Protein AF-A0A6I2LA20-F1 (afdb_monomer_lite)

pLDDT: mean 74.43, std 20.96, range [36.31, 93.88]

InterPro domains:
  IPR010260 DNA-binding transcriptional activator AlpA [PF05930] (1-48)
  IPR052931 Prophage regulatory DNA-binding activator [PTHR36154] (1-55)

Secondary structure (DSSP, 8-state):
-BHHHHHHHTT--HHHHHHHHHTT-SPPPEEEETTEEE--HHHHHHHHHHHHHHT--SS---S-----------------PPP-----

Foldseek 3Di:
DFPVVLCVVVVDDPVRVVVCVVVVLADHWDDPDPPTTDDDPVRSVVSVVVVVVVVPPPPCPDDDPPDDDDDDDDDDDDDDDDDDDDDD

Radius of gyration: 20.41 Å; chains: 1; bounding box: 50×46×44 Å

Structure (mmCIF, N/CA/C/O backbone):
data_AF-A0A6I2LA20-F1
#
_entry.id   AF-A0A6I2LA20-F1
#
loop_
_atom_site.group_PDB
_atom_site.id
_atom_site.type_symbol
_atom_site.label_atom_id
_atom_site.label_alt_id
_atom_site.label_comp_id
_atom_site.label_asym_id
_atom_site.label_entity_id
_atom_site.label_seq_id
_atom_site.pdbx_PDB_ins_code
_atom_site.Cartn_x
_atom_site.Cartn_y
_atom_site.Cartn_z
_atom_site.occupancy
_atom_site.B_iso_or_equiv
_atom_site.auth_seq_id
_atom_site.auth_comp_id
_atom_site.auth_asym_id
_atom_site.auth_atom_id
_atom_site.pdbx_PDB_model_num
ATOM 1 N N . MET A 1 1 ? -5.888 -2.166 -10.869 1.00 87.12 1 MET A N 1
ATOM 2 C CA . MET A 1 1 ? -5.857 -0.793 -10.319 1.00 87.12 1 MET A CA 1
ATOM 3 C C . MET A 1 1 ? -4.495 -0.134 -10.510 1.00 87.12 1 MET A C 1
ATOM 5 O O . MET A 1 1 ? -3.468 -0.783 -10.339 1.00 87.12 1 MET A O 1
ATOM 9 N N . ARG A 1 2 ? -4.465 1.151 -10.872 1.00 90.81 2 ARG A N 1
ATOM 10 C CA . ARG A 1 2 ? -3.267 1.999 -10.977 1.00 90.81 2 ARG A CA 1
ATOM 11 C C . ARG A 1 2 ? -2.986 2.713 -9.655 1.00 90.81 2 ARG A C 1
ATOM 13 O O . ARG A 1 2 ? -3.865 2.879 -8.819 1.00 90.81 2 ARG A O 1
ATOM 20 N N . LEU A 1 3 ? -1.768 3.238 -9.518 1.00 90.06 3 LEU A N 1
ATOM 21 C CA . LEU A 1 3 ? -1.326 3.965 -8.322 1.00 90.06 3 LEU A CA 1
ATOM 22 C C . LEU A 1 3 ? -2.287 5.086 -7.892 1.00 90.06 3 LEU A C 1
ATOM 24 O O . LEU A 1 3 ? -2.575 5.211 -6.711 1.00 90.06 3 LEU A O 1
ATOM 28 N N . ARG A 1 4 ? -2.805 5.892 -8.830 1.00 90.38 4 ARG A N 1
ATOM 29 C CA . ARG A 1 4 ? -3.740 6.982 -8.494 1.00 90.38 4 ARG A CA 1
ATOM 30 C C . ARG A 1 4 ? -5.028 6.459 -7.854 1.00 90.38 4 ARG A C 1
ATOM 32 O O . ARG A 1 4 ? -5.469 7.032 -6.869 1.00 90.38 4 ARG A O 1
ATOM 39 N N . GLU A 1 5 ? -5.580 5.369 -8.378 1.00 92.31 5 GLU A N 1
ATOM 40 C CA . GLU A 1 5 ? -6.817 4.763 -7.872 1.00 92.31 5 GLU A CA 1
ATOM 41 C C . GLU A 1 5 ? -6.615 4.211 -6.461 1.00 92.31 5 GLU A C 1
ATOM 43 O O . GLU A 1 5 ? -7.425 4.474 -5.582 1.00 92.31 5 GLU A O 1
ATOM 48 N N . VAL A 1 6 ? -5.488 3.534 -6.215 1.00 91.19 6 VAL A N 1
ATOM 49 C CA . VAL A 1 6 ? -5.139 3.015 -4.882 1.00 91.19 6 VAL A CA 1
ATOM 50 C C . VAL A 1 6 ? -4.981 4.148 -3.862 1.00 91.19 6 VAL A C 1
ATOM 52 O O . VAL A 1 6 ? -5.485 4.052 -2.747 1.00 91.19 6 VAL A O 1
ATOM 55 N N . LEU A 1 7 ? -4.330 5.255 -4.239 1.00 91.75 7 LEU A N 1
ATOM 56 C CA . LEU A 1 7 ? -4.163 6.410 -3.348 1.00 91.75 7 LEU A CA 1
ATOM 57 C C . LEU A 1 7 ? -5.495 7.080 -3.003 1.00 91.75 7 LEU A C 1
ATOM 59 O O . LEU A 1 7 ? -5.664 7.522 -1.871 1.00 91.75 7 LEU A O 1
ATOM 63 N N . GLN A 1 8 ? -6.421 7.164 -3.964 1.00 91.56 8 GLN A N 1
ATOM 64 C CA . GLN A 1 8 ? -7.762 7.697 -3.720 1.00 91.56 8 GLN A CA 1
ATOM 65 C C . GLN A 1 8 ? -8.590 6.750 -2.848 1.00 91.56 8 GLN A C 1
ATOM 67 O O . GLN A 1 8 ? -9.180 7.195 -1.869 1.00 91.56 8 GLN A O 1
ATOM 72 N N . LEU A 1 9 ? -8.573 5.449 -3.152 1.00 89.94 9 LEU A N 1
ATOM 73 C CA . LEU A 1 9 ? -9.343 4.443 -2.423 1.00 89.94 9 LEU A CA 1
ATOM 74 C C . LEU A 1 9 ? -8.903 4.340 -0.957 1.00 89.94 9 LEU A C 1
ATOM 76 O O . LEU A 1 9 ? -9.733 4.373 -0.055 1.00 89.94 9 LEU A O 1
ATOM 80 N N . CYS A 1 10 ? -7.596 4.261 -0.708 1.00 86.75 10 CYS A N 1
ATOM 81 C CA . CYS A 1 10 ? -7.055 4.138 0.646 1.00 86.75 10 CYS A CA 1
ATOM 82 C C . CYS A 1 10 ? -6.854 5.495 1.344 1.00 86.75 10 CYS A C 1
ATOM 84 O O . CYS A 1 10 ? -6.418 5.520 2.492 1.00 86.75 10 CYS A O 1
ATOM 86 N N . SER A 1 11 ? -7.116 6.622 0.663 1.00 89.44 11 SER A N 1
ATOM 87 C CA . SER A 1 11 ? -6.786 7.979 1.136 1.00 89.44 11 SER A CA 1
ATOM 88 C C . SER A 1 11 ? -5.354 8.090 1.685 1.00 89.44 11 SER A C 1
ATOM 90 O O . SER A 1 11 ? -5.091 8.702 2.721 1.00 89.44 11 SER A O 1
ATOM 92 N N . PHE A 1 12 ? -4.403 7.466 0.989 1.00 88.81 12 PHE A N 1
ATOM 93 C CA . PHE A 1 12 ? -2.998 7.433 1.382 1.00 88.81 12 PHE A CA 1
ATOM 94 C C . PHE A 1 12 ? -2.168 8.452 0.616 1.00 88.81 12 PHE A C 1
ATOM 96 O O . PHE A 1 12 ? -2.386 8.727 -0.564 1.00 88.81 12 PHE A O 1
ATOM 103 N N . SER A 1 13 ? -1.130 8.960 1.282 1.00 92.38 13 SER A N 1
ATOM 104 C CA . SER A 1 13 ? -0.034 9.616 0.579 1.00 92.38 13 SER A CA 1
ATOM 105 C C . SER A 1 13 ? 0.811 8.570 -0.161 1.00 92.38 13 SER A C 1
ATOM 107 O O . SER A 1 13 ? 0.899 7.410 0.250 1.00 92.38 13 SER A O 1
ATOM 109 N N . ARG A 1 14 ? 1.501 8.986 -1.230 1.00 90.44 14 ARG A N 1
ATOM 110 C CA . ARG A 1 14 ? 2.441 8.114 -1.962 1.00 90.44 14 ARG A CA 1
ATOM 111 C C . ARG A 1 14 ? 3.504 7.518 -1.040 1.00 90.44 14 ARG A C 1
ATOM 113 O O . ARG A 1 14 ? 3.816 6.338 -1.155 1.00 90.44 14 ARG A O 1
ATOM 120 N N . ALA A 1 15 ? 4.040 8.329 -0.129 1.00 92.19 15 ALA A N 1
ATOM 121 C CA . ALA A 1 15 ? 5.058 7.898 0.822 1.00 92.19 15 ALA A CA 1
ATOM 122 C C . ALA A 1 15 ? 4.518 6.826 1.777 1.00 92.19 15 ALA A C 1
ATOM 124 O O . ALA A 1 15 ? 5.191 5.825 2.012 1.00 92.19 15 ALA A O 1
ATOM 125 N N . THR A 1 16 ? 3.285 7.001 2.266 1.00 92.88 16 THR A N 1
ATOM 126 C CA . THR A 1 16 ? 2.613 6.012 3.117 1.00 92.88 16 THR A CA 1
ATOM 127 C C . THR A 1 16 ? 2.465 4.687 2.383 1.00 92.88 16 THR A C 1
ATOM 129 O O . THR A 1 16 ? 2.882 3.666 2.912 1.00 92.88 16 THR A O 1
ATOM 132 N N . LEU A 1 17 ? 1.961 4.702 1.146 1.00 91.06 17 LEU A N 1
ATOM 133 C CA . LEU A 1 17 ? 1.779 3.480 0.365 1.00 91.06 17 LEU A CA 1
ATOM 134 C C . LEU A 1 17 ? 3.097 2.710 0.193 1.00 91.06 17 LEU A C 1
ATOM 136 O O . LEU A 1 17 ? 3.155 1.518 0.473 1.00 91.06 17 LEU A O 1
ATOM 140 N N . TYR A 1 18 ? 4.174 3.386 -0.219 1.00 91.19 18 TYR A N 1
ATOM 141 C CA . TYR A 1 18 ? 5.474 2.726 -0.376 1.00 91.19 18 TYR A CA 1
ATOM 142 C C . TYR A 1 18 ? 6.058 2.230 0.949 1.00 91.19 18 TYR A C 1
ATOM 144 O O . TYR A 1 18 ? 6.730 1.199 0.961 1.00 91.19 18 TYR A O 1
ATOM 152 N N . ARG A 1 19 ? 5.792 2.921 2.064 1.00 92.50 19 ARG A N 1
ATOM 153 C CA . ARG A 1 19 ? 6.174 2.446 3.397 1.00 92.50 19 ARG A CA 1
ATOM 154 C C . ARG A 1 19 ? 5.431 1.163 3.757 1.00 92.50 19 ARG A C 1
ATOM 156 O O . ARG A 1 19 ? 6.085 0.213 4.157 1.00 92.50 19 ARG A O 1
ATOM 163 N N . GLU A 1 20 ? 4.114 1.110 3.572 1.00 89.94 20 GLU A N 1
ATOM 164 C CA . GLU A 1 20 ? 3.322 -0.102 3.834 1.00 89.94 20 GLU A CA 1
ATOM 165 C C . GLU A 1 20 ? 3.760 -1.272 2.932 1.00 89.94 20 GLU A C 1
ATOM 167 O O . GLU A 1 20 ? 3.889 -2.403 3.392 1.00 89.94 20 GLU A O 1
ATOM 172 N N . ILE A 1 21 ? 4.102 -1.002 1.665 1.00 91.00 21 ILE A N 1
ATOM 173 C CA . ILE A 1 21 ? 4.677 -2.017 0.763 1.00 91.00 21 ILE A CA 1
ATOM 174 C C . ILE A 1 21 ? 6.019 -2.530 1.302 1.00 91.00 21 ILE A C 1
ATOM 176 O O . ILE A 1 21 ? 6.255 -3.735 1.311 1.00 91.00 21 ILE A O 1
ATOM 180 N N . LYS A 1 22 ? 6.897 -1.638 1.783 1.00 91.44 22 LYS A N 1
ATOM 181 C CA . LYS A 1 22 ? 8.186 -2.019 2.387 1.00 91.44 22 LYS A CA 1
ATOM 182 C C . LYS A 1 22 ? 8.010 -2.805 3.691 1.00 91.44 22 LYS A C 1
ATOM 184 O O . LYS A 1 22 ? 8.842 -3.646 4.005 1.00 91.44 22 LYS A O 1
ATOM 189 N N . LEU A 1 23 ? 6.948 -2.525 4.442 1.00 92.12 23 LEU A N 1
ATOM 190 C CA . LEU A 1 23 ? 6.589 -3.246 5.664 1.00 92.12 23 LEU A CA 1
ATOM 191 C C . LEU A 1 23 ? 5.871 -4.574 5.383 1.00 92.12 23 LEU A C 1
ATOM 193 O O . LEU A 1 23 ? 5.509 -5.264 6.330 1.00 92.12 23 LEU A O 1
ATOM 197 N N . HIS A 1 24 ? 5.661 -4.934 4.112 1.00 90.94 24 HIS A N 1
ATOM 198 C CA . HIS A 1 24 ? 4.891 -6.109 3.697 1.00 90.94 24 HIS A CA 1
ATOM 199 C C . HIS A 1 24 ? 3.464 -6.138 4.268 1.00 90.94 24 HIS A C 1
ATOM 201 O O . HIS A 1 24 ? 2.839 -7.191 4.348 1.00 90.94 24 HIS A O 1
ATOM 207 N N . THR A 1 25 ? 2.932 -4.973 4.646 1.00 89.25 25 THR A N 1
ATOM 208 C CA . THR A 1 25 ? 1.573 -4.833 5.172 1.00 89.25 25 THR A CA 1
ATOM 209 C C . THR A 1 25 ? 0.562 -4.556 4.076 1.00 89.25 25 THR A C 1
ATOM 211 O O . THR A 1 25 ? -0.622 -4.702 4.342 1.00 89.25 25 THR A O 1
ATOM 214 N N . PHE A 1 26 ? 0.990 -4.161 2.872 1.00 91.31 26 PHE A N 1
ATOM 215 C CA . PHE A 1 26 ? 0.135 -3.876 1.715 1.00 91.31 26 PHE A CA 1
ATOM 216 C C . PHE A 1 26 ? 0.436 -4.838 0.549 1.00 91.31 26 PHE A C 1
ATOM 218 O O . PHE A 1 26 ? 1.595 -5.241 0.401 1.00 91.31 26 PHE A O 1
ATOM 225 N N . PRO A 1 27 ? -0.550 -5.173 -0.310 1.00 91.62 27 PRO A N 1
ATOM 226 C CA . PRO A 1 27 ? -0.338 -6.033 -1.471 1.00 91.62 27 PRO A CA 1
ATOM 227 C C . PRO A 1 27 ? 0.820 -5.587 -2.371 1.00 91.62 27 PRO A C 1
ATOM 229 O O . PRO A 1 27 ? 1.024 -4.396 -2.643 1.00 91.62 27 PRO A O 1
ATOM 232 N N . ALA A 1 28 ? 1.583 -6.562 -2.863 1.00 90.88 28 ALA A N 1
ATOM 233 C CA . ALA A 1 28 ? 2.735 -6.293 -3.707 1.00 90.88 28 ALA A CA 1
ATOM 234 C C . ALA A 1 28 ? 2.306 -5.681 -5.059 1.00 90.88 28 ALA A C 1
ATOM 236 O O . ALA A 1 28 ? 1.330 -6.125 -5.665 1.00 90.88 28 ALA A O 1
ATOM 237 N N . P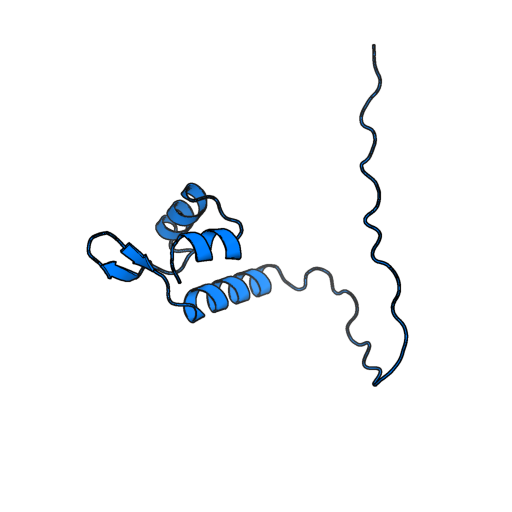RO A 1 29 ? 3.029 -4.668 -5.568 1.00 92.19 29 PRO A N 1
ATOM 238 C CA . PRO A 1 29 ? 2.757 -4.117 -6.887 1.00 92.19 29 PRO A CA 1
ATOM 239 C C . PRO A 1 29 ? 3.135 -5.108 -7.994 1.00 92.19 29 PRO A C 1
ATOM 241 O O . PRO A 1 29 ? 4.265 -5.593 -8.058 1.00 92.19 29 PRO A O 1
ATOM 244 N N . VAL A 1 30 ? 2.225 -5.316 -8.939 1.00 91.94 30 VAL A N 1
ATOM 245 C CA . VAL A 1 30 ? 2.457 -6.067 -10.174 1.00 91.94 30 VAL A CA 1
ATOM 246 C C . VAL A 1 30 ? 2.978 -5.119 -11.252 1.00 91.94 30 VAL A C 1
ATOM 248 O O . VAL A 1 30 ? 2.393 -4.066 -11.531 1.00 91.94 30 VAL A O 1
ATOM 251 N N . LYS A 1 31 ? 4.099 -5.478 -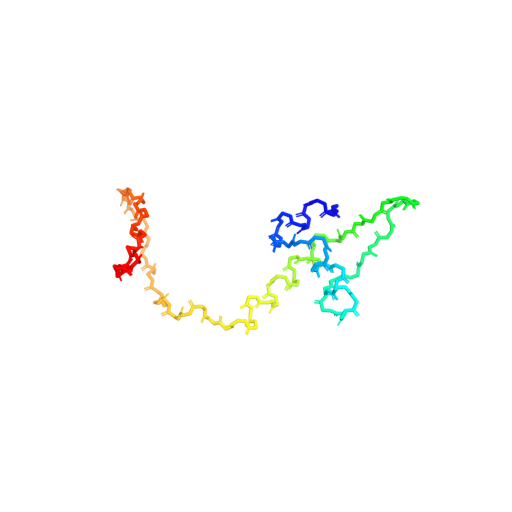11.884 1.00 90.94 31 LYS A N 1
ATOM 252 C CA . LYS A 1 31 ? 4.631 -4.733 -13.033 1.00 90.94 31 LYS A CA 1
ATOM 253 C C . LYS A 1 31 ? 3.750 -5.002 -14.251 1.00 90.94 31 LYS A C 1
ATOM 255 O O . LYS A 1 31 ? 3.714 -6.118 -14.749 1.00 90.94 31 LYS A O 1
ATOM 260 N N . LEU A 1 32 ? 3.068 -3.966 -14.735 1.00 89.94 32 LEU A N 1
ATOM 261 C CA . LEU A 1 32 ? 2.249 -4.034 -15.952 1.00 89.94 32 LEU A CA 1
ATOM 262 C C . LEU A 1 32 ? 3.040 -3.593 -17.191 1.00 89.94 32 LEU A C 1
ATOM 264 O O . LEU A 1 32 ? 2.738 -3.994 -18.307 1.00 89.94 32 LEU A O 1
ATOM 268 N N . SER A 1 33 ? 4.037 -2.724 -17.005 1.00 90.81 33 SER A N 1
ATOM 269 C CA . SER A 1 33 ? 4.919 -2.225 -18.063 1.00 90.81 33 SER A CA 1
ATOM 270 C C . SER A 1 33 ? 6.232 -1.720 -17.456 1.00 90.81 33 SER A C 1
ATOM 272 O O . SER A 1 33 ? 6.338 -1.559 -16.240 1.00 90.81 33 SER A O 1
ATOM 274 N N . ALA A 1 34 ? 7.211 -1.383 -18.299 1.00 87.50 34 ALA A N 1
ATOM 275 C CA . ALA A 1 34 ? 8.514 -0.849 -17.898 1.00 87.50 34 ALA A CA 1
ATOM 276 C C . ALA A 1 34 ? 8.427 0.378 -16.968 1.00 87.50 34 ALA A C 1
ATOM 278 O O . ALA A 1 34 ? 9.306 0.585 -16.137 1.00 87.50 34 ALA A O 1
ATOM 279 N N . ARG A 1 35 ? 7.366 1.190 -17.087 1.00 87.31 35 ARG A N 1
ATOM 280 C CA . ARG A 1 35 ? 7.157 2.405 -16.273 1.00 87.31 35 ARG A CA 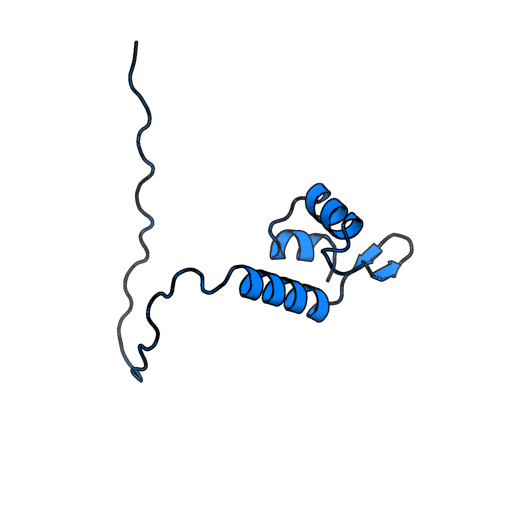1
ATOM 281 C C . ARG A 1 35 ? 5.900 2.371 -15.404 1.00 87.31 35 ARG A C 1
ATOM 283 O O . ARG A 1 35 ? 5.600 3.357 -14.739 1.00 87.31 35 ARG A O 1
ATOM 290 N N . SER A 1 36 ? 5.122 1.289 -15.448 1.00 88.06 36 SER A N 1
ATOM 291 C CA . SER A 1 36 ? 3.813 1.229 -14.789 1.00 88.06 36 SER A CA 1
ATOM 292 C C . SER A 1 36 ? 3.684 0.011 -13.895 1.00 88.06 36 SER A C 1
ATOM 294 O O . SER A 1 36 ? 3.912 -1.123 -14.314 1.00 88.06 36 SER A O 1
ATOM 296 N N . VAL A 1 37 ? 3.232 0.274 -12.674 1.00 92.12 37 VAL A N 1
ATOM 297 C CA . VAL A 1 37 ? 2.834 -0.736 -11.700 1.00 92.12 37 VAL A CA 1
ATOM 298 C C . VAL A 1 37 ? 1.339 -0.635 -11.439 1.00 92.12 37 VAL A C 1
ATOM 300 O O . VAL A 1 37 ? 0.742 0.445 -11.550 1.00 92.12 37 VAL A O 1
ATOM 303 N N . GLY A 1 38 ? 0.740 -1.765 -11.107 1.00 93.12 38 GLY A N 1
ATOM 304 C CA . GLY A 1 38 ? -0.645 -1.852 -10.697 1.00 93.12 38 GLY A CA 1
ATOM 305 C C . GLY A 1 38 ? -0.840 -2.901 -9.619 1.00 93.12 38 GLY A C 1
ATOM 306 O O . GLY A 1 38 ? 0.076 -3.637 -9.275 1.00 93.12 38 GLY A O 1
ATOM 307 N N . TRP A 1 39 ? -2.051 -2.949 -9.096 1.00 93.88 39 TRP A N 1
ATOM 308 C CA . TRP A 1 39 ? -2.489 -3.921 -8.105 1.00 93.88 39 TRP A CA 1
ATOM 309 C C . TRP A 1 39 ? -3.723 -4.637 -8.629 1.00 93.88 39 TRP A C 1
ATOM 311 O O . TRP A 1 39 ? -4.512 -4.028 -9.372 1.00 93.88 39 TRP A O 1
ATOM 321 N N . LEU A 1 40 ? -3.891 -5.904 -8.253 1.00 93.00 40 LEU A N 1
ATOM 322 C CA . LEU A 1 40 ? -5.181 -6.558 -8.414 1.00 93.00 40 LEU A CA 1
ATOM 323 C C . LEU A 1 40 ? -6.201 -5.857 -7.522 1.00 93.00 40 LEU A C 1
ATOM 325 O O . LEU A 1 40 ? -5.891 -5.417 -6.417 1.00 93.00 40 LEU A O 1
ATOM 329 N N . GLN A 1 41 ? -7.406 -5.698 -8.053 1.00 91.50 41 GLN A N 1
ATOM 330 C CA . GLN A 1 41 ? -8.487 -5.055 -7.321 1.00 91.50 41 GLN A CA 1
ATOM 331 C C . GLN A 1 41 ? -8.892 -5.901 -6.113 1.00 91.50 41 GLN A C 1
ATOM 333 O O . GLN A 1 41 ? -9.010 -5.357 -5.018 1.00 91.50 41 GLN A O 1
ATOM 338 N N . ASP A 1 42 ? -9.014 -7.215 -6.306 1.00 93.00 42 ASP A N 1
ATOM 339 C CA . ASP A 1 42 ? -9.357 -8.167 -5.250 1.00 93.00 42 ASP A CA 1
ATOM 340 C C . ASP A 1 42 ? -8.363 -8.127 -4.088 1.00 93.00 42 ASP A C 1
ATOM 342 O O . ASP A 1 42 ? -8.783 -8.036 -2.940 1.00 93.00 42 ASP A O 1
ATOM 346 N N . ASP A 1 43 ? -7.055 -8.078 -4.362 1.00 92.44 43 ASP A N 1
ATOM 347 C CA . ASP A 1 43 ? -6.034 -8.002 -3.308 1.00 92.44 43 ASP A CA 1
ATOM 348 C C . ASP A 1 43 ? -6.178 -6.735 -2.453 1.00 92.44 43 ASP A C 1
ATOM 350 O O . ASP A 1 43 ? -6.041 -6.772 -1.230 1.00 92.44 43 ASP A O 1
ATOM 354 N N . VAL A 1 44 ? -6.451 -5.589 -3.088 1.00 91.38 44 VAL A N 1
ATOM 355 C CA . VAL A 1 44 ? -6.612 -4.306 -2.384 1.00 91.38 44 VAL A CA 1
ATOM 356 C C . VAL A 1 44 ? -7.910 -4.286 -1.577 1.00 91.38 44 VAL A C 1
ATOM 358 O O . VAL A 1 44 ? -7.918 -3.777 -0.456 1.00 91.38 44 VAL A O 1
ATOM 361 N N . MET A 1 45 ? -8.991 -4.847 -2.122 1.00 91.56 45 MET A N 1
ATOM 362 C CA . MET A 1 45 ? -10.268 -4.986 -1.419 1.00 91.56 45 MET A CA 1
ATOM 363 C C . MET A 1 45 ? -10.136 -5.922 -0.218 1.00 91.56 45 MET A C 1
ATOM 365 O O . MET A 1 45 ? -10.461 -5.526 0.896 1.00 91.56 45 MET A O 1
ATOM 369 N N . GLN A 1 46 ? -9.551 -7.104 -0.409 1.00 92.12 46 GLN A N 1
ATOM 370 C CA . GLN A 1 46 ? -9.317 -8.070 0.661 1.00 92.12 46 GLN A CA 1
ATOM 371 C C . GLN A 1 46 ? -8.415 -7.493 1.758 1.00 92.12 46 GLN A C 1
ATOM 373 O O . GLN A 1 46 ? -8.656 -7.706 2.946 1.00 92.12 46 GLN A O 1
ATOM 378 N N . TRP A 1 47 ? -7.396 -6.717 1.382 1.00 91.38 47 TRP A N 1
ATOM 379 C CA . TRP A 1 47 ? -6.568 -5.998 2.344 1.00 91.38 47 TRP A CA 1
ATOM 380 C C . TRP A 1 47 ? -7.373 -4.982 3.166 1.00 91.38 47 TRP A C 1
ATOM 382 O O . TRP A 1 47 ? -7.194 -4.885 4.383 1.00 91.38 47 TRP A O 1
ATOM 392 N N . LEU A 1 48 ? -8.267 -4.230 2.520 1.00 89.56 48 LEU A N 1
ATOM 393 C CA . LEU A 1 48 ? -9.122 -3.262 3.200 1.00 89.56 48 LEU A CA 1
ATOM 394 C C . LEU A 1 48 ? -10.096 -3.969 4.153 1.00 89.56 48 LEU A C 1
ATOM 396 O O . LEU A 1 48 ? -10.220 -3.554 5.305 1.00 89.56 48 LEU A O 1
ATOM 400 N N . ASP A 1 49 ? -10.706 -5.069 3.717 1.00 89.50 49 ASP A N 1
ATOM 401 C CA . ASP A 1 49 ? -11.595 -5.888 4.542 1.00 89.50 49 ASP A CA 1
ATOM 402 C C . ASP A 1 49 ? -10.859 -6.464 5.754 1.00 89.50 49 ASP A C 1
ATOM 404 O O . ASP A 1 49 ? -11.354 -6.382 6.878 1.00 89.50 49 ASP A O 1
ATOM 408 N N . ALA A 1 50 ? -9.629 -6.953 5.570 1.00 88.75 50 ALA A N 1
ATOM 409 C CA . ALA A 1 50 ? -8.792 -7.420 6.669 1.00 88.75 50 ALA A CA 1
ATOM 410 C C . ALA A 1 50 ? -8.493 -6.297 7.679 1.00 88.75 50 ALA A C 1
ATOM 412 O O . ALA A 1 50 ? -8.522 -6.527 8.889 1.00 88.75 50 ALA A O 1
ATOM 413 N N . ARG A 1 51 ? -8.252 -5.062 7.214 1.00 86.75 51 ARG A N 1
ATOM 414 C CA . ARG A 1 51 ? -8.062 -3.887 8.085 1.00 86.75 51 ARG A CA 1
ATOM 415 C C . ARG A 1 51 ? -9.335 -3.515 8.842 1.00 86.75 51 ARG A C 1
ATOM 417 O O . ARG A 1 51 ? -9.258 -3.181 10.024 1.00 86.75 51 ARG A O 1
ATOM 424 N N . VAL A 1 52 ? -10.492 -3.575 8.186 1.00 85.50 52 VAL A N 1
ATOM 425 C CA . VAL A 1 52 ? -11.796 -3.330 8.819 1.00 85.50 52 VAL A CA 1
ATOM 426 C C . VAL A 1 52 ? -12.093 -4.404 9.865 1.00 85.50 52 VAL A C 1
ATOM 428 O O . VAL A 1 52 ? -12.513 -4.067 10.969 1.00 85.50 52 VAL A O 1
ATOM 431 N N . ALA A 1 53 ? -11.793 -5.671 9.576 1.00 84.00 53 ALA A N 1
ATOM 432 C CA . ALA A 1 53 ? -11.938 -6.767 10.527 1.00 84.00 53 ALA A CA 1
ATOM 433 C C . ALA A 1 53 ? -11.002 -6.610 11.741 1.00 84.00 53 ALA A C 1
ATOM 435 O O . ALA A 1 53 ? -11.433 -6.784 12.879 1.00 84.00 53 ALA A O 1
ATOM 436 N N . GLN A 1 54 ? -9.743 -6.206 11.522 1.00 82.25 54 GLN A N 1
ATOM 437 C CA . GLN A 1 54 ? -8.772 -5.938 12.596 1.00 82.25 54 GLN A CA 1
ATOM 438 C C . GLN A 1 54 ? -9.163 -4.759 13.490 1.00 82.25 54 GLN A C 1
ATOM 440 O O . GLN A 1 54 ? -8.847 -4.764 14.678 1.00 82.25 54 GLN A O 1
ATOM 445 N N . ARG A 1 55 ? -9.850 -3.747 12.944 1.00 77.69 55 ARG A N 1
ATOM 446 C CA . ARG A 1 55 ? -10.384 -2.622 13.728 1.00 77.69 55 ARG A CA 1
ATOM 447 C C . ARG A 1 55 ? -11.400 -3.089 14.783 1.00 77.69 55 ARG A C 1
ATOM 449 O O . ARG A 1 55 ? -11.653 -2.352 15.735 1.00 77.69 55 ARG A O 1
ATOM 456 N N . GLY A 1 56 ? -11.960 -4.293 14.634 1.00 68.50 56 GLY A N 1
ATOM 457 C CA . GLY A 1 56 ? -13.112 -4.748 15.401 1.00 68.50 56 GLY A CA 1
ATOM 458 C C . GLY A 1 56 ? -14.382 -3.991 14.990 1.00 68.50 56 GLY A C 1
ATOM 459 O O . GLY A 1 56 ? -14.313 -3.039 14.203 1.00 68.50 56 GLY A O 1
ATOM 460 N N . PRO A 1 57 ? -15.565 -4.389 15.494 1.00 65.62 57 PRO A N 1
ATOM 461 C CA . PRO A 1 57 ? -16.794 -3.653 15.239 1.00 65.62 57 PRO A CA 1
ATOM 462 C C . PRO A 1 57 ? -16.580 -2.210 15.687 1.00 65.62 57 PRO A C 1
ATOM 464 O O . PRO A 1 57 ? -16.277 -1.937 16.849 1.00 65.62 57 PRO A O 1
ATOM 467 N N . ALA A 1 58 ? -16.675 -1.294 14.728 1.00 62.22 58 ALA A N 1
ATOM 468 C CA . ALA A 1 58 ? -16.498 0.129 14.924 1.00 62.22 58 ALA A CA 1
ATOM 469 C C . ALA A 1 58 ? -17.639 0.675 15.778 1.00 62.22 58 ALA A C 1
ATOM 471 O O . ALA A 1 58 ? -18.534 1.302 15.231 1.00 62.22 58 ALA A O 1
ATOM 472 N N . TYR A 1 59 ? -17.598 0.412 17.088 1.00 60.00 59 TYR A N 1
ATOM 473 C CA . TYR A 1 59 ? -18.744 0.514 17.981 1.00 60.00 59 TYR A CA 1
ATOM 474 C C . TYR A 1 59 ? -19.872 -0.416 17.494 1.00 60.00 59 TYR A C 1
ATOM 476 O O . TYR A 1 59 ? -20.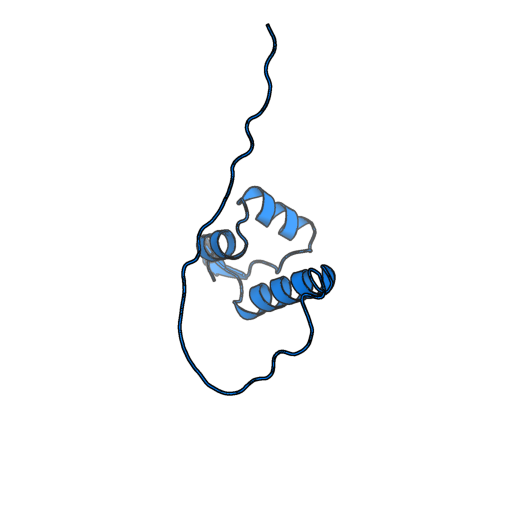298 -0.374 16.345 1.00 60.00 59 TYR A O 1
ATOM 484 N N . GLN A 1 60 ? -20.370 -1.305 18.348 1.00 51.50 60 GLN A N 1
ATOM 485 C CA . GLN A 1 60 ? -21.651 -1.959 18.094 1.00 51.50 60 GLN A CA 1
ATOM 486 C C . GLN A 1 60 ? -22.745 -0.875 18.095 1.00 51.50 60 GLN A C 1
ATOM 488 O O . GLN A 1 60 ? -23.450 -0.678 19.079 1.00 51.50 60 GLN A O 1
ATOM 493 N N . ALA A 1 61 ? -22.878 -0.134 16.998 1.00 53.34 61 ALA A N 1
ATOM 494 C CA . ALA A 1 61 ? -24.090 0.579 16.667 1.00 53.34 61 ALA A CA 1
ATOM 495 C C . ALA A 1 61 ? -25.100 -0.506 16.285 1.00 53.34 61 ALA A C 1
ATOM 497 O O . ALA A 1 61 ? -25.154 -0.926 15.137 1.00 53.34 61 ALA A O 1
ATOM 498 N N . HIS A 1 62 ? -25.786 -1.010 17.317 1.00 48.31 62 HIS A N 1
ATOM 499 C CA . HIS A 1 62 ? -27.046 -1.748 17.262 1.00 48.31 62 HIS A CA 1
ATOM 500 C C . HIS A 1 62 ? -27.146 -2.767 16.120 1.00 48.31 62 HIS A C 1
ATOM 502 O O . HIS A 1 62 ? -27.601 -2.490 15.012 1.00 48.31 62 HIS A O 1
ATOM 508 N N . ALA A 1 63 ? -26.805 -4.007 16.466 1.00 54.25 63 ALA A N 1
ATOM 509 C CA . ALA A 1 63 ? -27.448 -5.155 15.859 1.00 54.25 63 ALA A CA 1
ATOM 510 C C . ALA A 1 63 ? -28.963 -4.886 15.711 1.00 54.25 63 ALA A C 1
ATOM 512 O O . ALA A 1 63 ? -29.615 -4.487 16.673 1.00 54.25 63 ALA A O 1
ATOM 513 N N . GLN A 1 64 ? -29.481 -5.134 14.506 1.00 52.88 64 GLN A N 1
ATOM 514 C CA . GLN A 1 64 ? -30.900 -5.345 14.203 1.00 52.88 64 GLN A CA 1
ATOM 515 C C . GLN A 1 64 ? -31.822 -4.112 14.266 1.00 52.88 64 GLN A C 1
ATOM 517 O O . GLN A 1 64 ? -32.561 -3.905 15.221 1.00 52.88 64 GLN A O 1
ATOM 522 N N . ILE A 1 65 ? -31.917 -3.379 13.153 1.00 50.28 65 ILE A N 1
ATOM 523 C CA . ILE A 1 65 ? -33.236 -2.921 12.687 1.00 50.28 65 ILE A CA 1
ATOM 524 C C . ILE A 1 65 ? -33.482 -3.600 11.341 1.00 50.28 65 ILE A C 1
ATOM 526 O O . ILE A 1 65 ? -33.340 -3.010 10.274 1.00 50.28 65 ILE A O 1
ATOM 530 N N . GLU A 1 66 ? -33.824 -4.887 11.400 1.00 49.72 66 GLU A N 1
ATOM 531 C CA . GLU A 1 66 ? -34.771 -5.421 10.429 1.00 49.72 66 GLU A CA 1
ATOM 532 C C . GLU A 1 66 ? -36.097 -4.705 10.685 1.00 49.72 66 GLU A C 1
ATOM 534 O O . GLU A 1 66 ? -36.752 -4.964 11.689 1.00 49.72 66 GLU A O 1
ATOM 539 N N . HIS A 1 67 ? -36.482 -3.786 9.806 1.00 47.72 67 HIS A N 1
ATOM 540 C CA . HIS A 1 67 ? -37.881 -3.568 9.457 1.00 47.72 67 HIS A CA 1
ATOM 541 C C . HIS A 1 67 ? -37.920 -3.349 7.948 1.00 47.72 67 HIS A C 1
ATOM 543 O O . HIS A 1 67 ? -37.342 -2.397 7.422 1.00 47.72 67 HIS A O 1
ATOM 549 N N . GLN A 1 68 ? -38.561 -4.306 7.277 1.00 42.78 68 GLN A N 1
ATOM 550 C CA . GLN A 1 68 ? -39.051 -4.204 5.909 1.00 42.78 68 GLN A CA 1
ATOM 551 C C . GLN A 1 68 ? -39.658 -2.821 5.657 1.00 42.78 68 GLN A C 1
ATOM 553 O O . GLN A 1 68 ? -40.314 -2.272 6.536 1.00 42.78 68 GLN A O 1
ATOM 558 N N . ASP A 1 69 ? -39.436 -2.306 4.449 1.00 44.75 69 ASP A N 1
ATOM 559 C CA . ASP A 1 69 ? -40.255 -1.298 3.777 1.00 44.75 69 ASP A CA 1
ATOM 560 C C . ASP A 1 69 ? -40.954 -0.244 4.653 1.00 44.75 69 ASP A C 1
ATOM 562 O O . ASP A 1 69 ? -42.015 -0.477 5.228 1.00 44.75 69 ASP A O 1
ATOM 566 N N . ALA A 1 70 ? -40.447 0.991 4.606 1.00 43.53 70 ALA A N 1
ATOM 567 C CA . ALA A 1 70 ? -41.188 2.131 4.055 1.00 43.53 70 ALA A CA 1
ATOM 568 C C . ALA A 1 70 ? -40.738 3.476 4.645 1.00 43.53 70 ALA A C 1
ATOM 570 O O . ALA A 1 70 ? -40.647 3.670 5.851 1.00 43.53 70 ALA A O 1
ATOM 571 N N . LYS A 1 71 ? -40.710 4.458 3.738 1.00 45.25 71 LYS A N 1
ATOM 572 C CA . LYS A 1 71 ? -41.053 5.871 3.959 1.00 45.25 71 LYS A CA 1
ATOM 573 C C . LYS A 1 71 ? -40.016 6.790 4.626 1.00 45.25 71 LYS A C 1
ATOM 575 O O . LYS A 1 71 ? -39.725 6.723 5.808 1.00 45.25 71 LYS A O 1
ATOM 580 N N . ARG A 1 72 ? -39.767 7.846 3.836 1.00 36.31 72 ARG A N 1
ATOM 581 C CA . ARG A 1 72 ? -39.528 9.253 4.205 1.00 36.31 72 ARG A CA 1
ATOM 582 C C . ARG A 1 72 ? -38.101 9.582 4.625 1.00 36.31 72 ARG A C 1
ATOM 584 O O . ARG A 1 72 ? -37.630 9.230 5.695 1.00 36.31 72 ARG A O 1
ATOM 591 N N . GLY A 1 73 ? -37.441 10.332 3.747 1.00 38.00 73 GLY A N 1
ATOM 592 C CA . GLY A 1 73 ? -36.155 10.934 4.039 1.00 38.00 73 GLY A CA 1
ATOM 593 C C . GLY A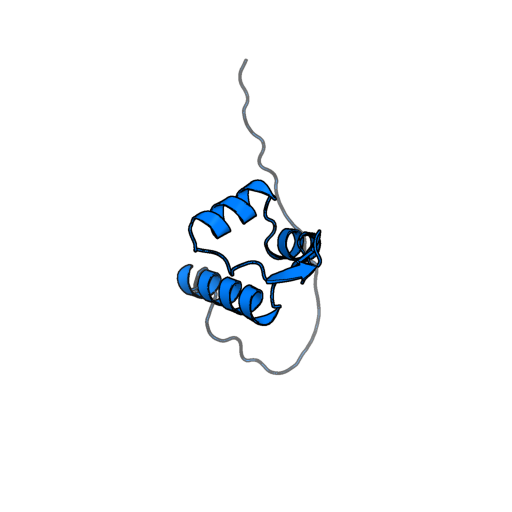 1 73 ? -36.234 12.048 5.073 1.00 38.00 73 GLY A C 1
ATOM 594 O O . GLY A 1 73 ? -37.306 12.565 5.369 1.00 38.00 73 GLY A O 1
ATOM 595 N N . ALA A 1 74 ? -35.064 12.449 5.556 1.00 38.84 74 ALA A N 1
ATOM 596 C CA . ALA A 1 74 ? -34.794 13.790 6.052 1.00 38.84 74 ALA A CA 1
ATOM 597 C C . ALA A 1 74 ? -33.282 13.970 6.260 1.00 38.84 74 ALA A C 1
ATOM 599 O O . ALA A 1 74 ? -32.642 13.198 6.963 1.00 38.84 74 ALA A O 1
ATOM 600 N N . ALA A 1 75 ? -32.759 15.022 5.630 1.00 41.91 75 ALA A N 1
ATOM 601 C CA . ALA A 1 75 ? -31.705 15.929 6.086 1.00 41.91 75 ALA A CA 1
ATOM 602 C C . ALA A 1 75 ? -30.481 15.362 6.839 1.00 41.91 75 ALA A C 1
ATOM 604 O O . ALA A 1 75 ? -30.488 15.190 8.056 1.00 41.91 75 ALA A O 1
ATOM 605 N N . PHE A 1 76 ? -29.349 15.296 6.134 1.00 42.88 76 PHE A N 1
ATOM 606 C CA . PHE A 1 76 ? -28.022 15.286 6.750 1.00 42.88 76 PHE A CA 1
ATOM 607 C C . PHE A 1 76 ? -27.566 16.731 7.032 1.00 42.88 76 PHE A C 1
ATOM 609 O O . PHE A 1 76 ? -27.321 17.499 6.102 1.00 42.88 76 PHE A O 1
ATOM 616 N N . LYS A 1 77 ? -27.445 17.116 8.311 1.00 52.31 77 LYS A N 1
ATOM 617 C CA . LYS A 1 77 ? -26.755 18.349 8.738 1.00 52.31 77 LYS A CA 1
ATOM 618 C C . LYS A 1 77 ? -25.476 17.989 9.503 1.00 52.31 77 LYS A C 1
ATOM 620 O O . LYS A 1 77 ? -25.587 17.495 10.625 1.00 52.31 77 LYS A O 1
ATOM 625 N N . PRO A 1 78 ? -24.270 18.268 8.978 1.00 39.03 78 PRO A N 1
ATOM 626 C CA . PRO A 1 78 ? -23.053 18.148 9.770 1.00 39.03 78 PRO A CA 1
ATOM 627 C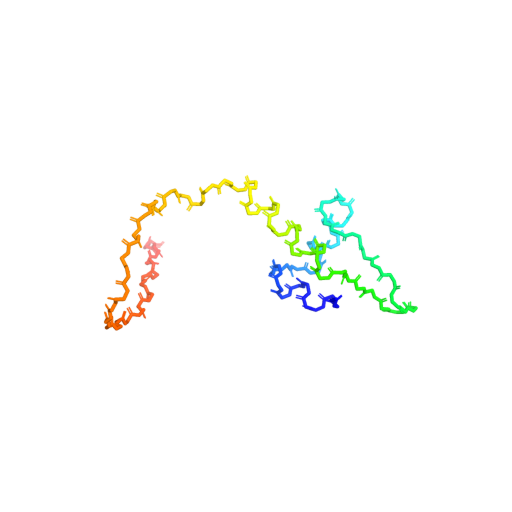 C . PRO A 1 78 ? -22.902 19.365 10.695 1.00 39.03 78 PRO A C 1
ATOM 629 O O . PRO A 1 78 ? -22.895 20.514 10.254 1.00 39.03 78 PRO A O 1
ATOM 632 N N . GLY A 1 79 ? -22.814 19.104 12.000 1.00 42.22 79 GLY A N 1
ATOM 633 C CA . GLY A 1 79 ? -22.705 20.119 13.043 1.00 42.22 79 GLY A CA 1
ATOM 634 C C . GLY A 1 79 ? -21.277 20.392 13.527 1.00 42.22 79 GLY A C 1
ATOM 635 O O . GLY A 1 79 ? -20.443 19.497 13.600 1.00 42.22 79 GLY A O 1
ATOM 636 N N . ARG A 1 80 ? -21.096 21.647 13.964 1.00 51.12 80 ARG A N 1
ATOM 637 C CA . ARG A 1 80 ? -20.218 22.149 15.041 1.00 51.12 80 ARG A CA 1
ATOM 638 C C . ARG A 1 80 ? -18.702 21.966 14.876 1.00 51.12 80 ARG A C 1
ATOM 640 O O . ARG A 1 80 ? -18.121 20.993 15.347 1.00 51.12 80 ARG A O 1
ATOM 647 N N . ARG A 1 81 ? -18.027 23.011 14.380 1.00 47.16 81 ARG A N 1
ATOM 648 C CA . ARG A 1 81 ? -16.629 23.269 14.767 1.00 47.16 81 ARG A CA 1
ATOM 649 C C . ARG A 1 81 ? -16.620 24.036 16.088 1.00 47.16 81 ARG A C 1
ATOM 651 O O . ARG A 1 81 ? -17.282 25.063 16.207 1.00 47.16 81 ARG A O 1
ATOM 658 N N . ARG A 1 82 ? -15.917 23.481 17.077 1.00 45.78 82 ARG A N 1
ATOM 659 C CA . ARG A 1 82 ? -15.677 24.097 18.386 1.00 45.78 82 ARG A CA 1
ATOM 660 C C . ARG A 1 82 ? -14.827 25.360 18.219 1.00 45.78 82 ARG A C 1
ATOM 662 O O . ARG A 1 82 ? -13.834 25.324 17.496 1.00 45.78 82 ARG A O 1
ATOM 669 N N . ALA A 1 83 ? -15.221 26.425 18.912 1.00 51.25 83 ALA A N 1
ATOM 670 C CA . ALA A 1 83 ? -14.373 27.572 19.213 1.00 51.25 83 ALA A CA 1
ATOM 671 C C . ALA A 1 83 ? -13.202 27.118 20.100 1.00 51.25 83 ALA A C 1
ATOM 673 O O . ALA A 1 83 ? -13.394 26.268 20.974 1.00 51.25 83 ALA A O 1
ATOM 674 N N . ARG A 1 84 ? -12.005 27.649 19.842 1.00 45.44 84 ARG A N 1
ATOM 675 C CA . ARG A 1 84 ? -10.798 27.382 20.623 1.00 45.44 84 ARG A CA 1
ATOM 676 C C . ARG A 1 84 ? -10.119 28.705 20.997 1.00 45.44 84 ARG A C 1
ATOM 678 O O . ARG A 1 84 ? -9.609 29.374 20.108 1.00 45.44 84 ARG A O 1
ATOM 685 N N . ASP A 1 85 ? -10.159 28.958 22.305 1.00 41.38 85 ASP A N 1
ATOM 686 C CA . ASP A 1 85 ? -9.265 29.721 23.193 1.00 41.38 85 ASP A CA 1
ATOM 687 C C . ASP A 1 85 ? -9.156 31.265 23.080 1.00 41.38 85 ASP A C 1
ATOM 689 O O . ASP A 1 85 ? -8.671 31.818 22.096 1.00 41.38 85 ASP A O 1
ATOM 693 N N . GLU A 1 86 ? -9.592 31.920 24.171 1.00 41.53 86 GLU A N 1
ATOM 694 C CA . GLU A 1 86 ? -9.267 33.275 24.661 1.00 41.53 86 GLU A CA 1
ATOM 695 C C . GLU A 1 86 ? -7.901 33.293 25.392 1.00 41.53 86 GLU A C 1
ATOM 697 O O . GLU A 1 86 ? -7.512 32.260 25.938 1.00 41.53 86 GLU A O 1
ATOM 702 N N . ALA A 1 87 ? -7.254 34.474 25.441 1.00 47.03 87 ALA A N 1
ATOM 703 C CA . ALA A 1 87 ? -6.209 34.995 26.366 1.00 47.03 87 ALA A CA 1
ATOM 704 C C . ALA A 1 87 ? -5.116 35.722 25.550 1.00 47.03 87 ALA A C 1
ATOM 706 O O . ALA A 1 87 ? -4.404 35.087 24.775 1.00 47.03 87 ALA A O 1
ATOM 707 N N . GLU A 1 88 ? -5.211 37.050 25.424 1.00 47.91 88 GLU A N 1
ATOM 708 C CA . GLU A 1 88 ? -4.490 38.081 26.216 1.00 47.91 88 GLU A CA 1
ATOM 709 C C . GLU A 1 88 ? -3.011 38.227 25.822 1.00 47.91 88 GLU A C 1
ATOM 711 O O . GLU A 1 88 ? -2.229 37.269 26.006 1.00 47.91 88 GLU A O 1
#

Organism: NCBI:txid2666084

Sequence (88 aa):
MRLREVLQLCSFSRATLYREIKLHTFPAPVKLSARSVGWLQDDVMQWLDARVAQRGPAYQAHAQIEHQDAKRGAAFKPGRRRARDEAE